Protein AF-A0A0B4RDZ7-F1 (afdb_monomer_lite)

Foldseek 3Di:
DDQDFADAAPDTADSVRLVVQCVVCCVPVVDDDSVVVNVQRVQKHKDKDADPQDPPPPPPDDPDDDDPDPSQDFIKMKIQGPVDRPDIDIDTGPDSD

Radius of gyration: 17.34 Å; chains: 1; bounding box: 40×27×50 Å

Structure (mmCIF, N/CA/C/O backbone):
data_AF-A0A0B4RDZ7-F1
#
_entry.id   AF-A0A0B4RDZ7-F1
#
loop_
_atom_site.group_PDB
_atom_site.id
_atom_site.type_symbol
_atom_site.label_atom_id
_atom_site.label_alt_id
_atom_site.label_comp_id
_atom_site.label_asym_id
_atom_site.label_entity_id
_atom_site.label_seq_id
_atom_site.pdbx_PDB_ins_code
_atom_site.Cartn_x
_atom_site.Cartn_y
_atom_site.Cartn_z
_atom_site.occupancy
_atom_site.B_iso_or_equiv
_atom_site.auth_seq_id
_atom_site.auth_comp_id
_atom_site.auth_asym_id
_atom_site.auth_atom_id
_atom_site.pdbx_PDB_model_num
ATOM 1 N N . MET A 1 1 ? 0.810 5.042 17.151 1.00 66.25 1 MET A N 1
ATOM 2 C CA . MET A 1 1 ? 0.163 4.135 16.185 1.00 66.25 1 MET A CA 1
ATOM 3 C C . MET A 1 1 ? 1.109 2.975 15.962 1.00 66.25 1 MET A C 1
ATOM 5 O O . MET A 1 1 ? 2.300 3.227 15.802 1.00 66.25 1 MET A O 1
ATOM 9 N N . GLU A 1 2 ? 0.620 1.742 16.025 1.00 84.06 2 GLU A N 1
ATOM 10 C CA . GLU A 1 2 ? 1.433 0.578 15.669 1.00 84.06 2 GLU A CA 1
ATOM 11 C C . GLU A 1 2 ? 1.606 0.549 14.152 1.00 84.06 2 GLU A C 1
ATOM 13 O O . GLU A 1 2 ? 0.627 0.602 13.406 1.00 84.06 2 GLU A O 1
ATOM 18 N N . LYS A 1 3 ? 2.864 0.545 13.710 1.00 89.94 3 LYS A N 1
ATOM 19 C CA . LYS A 1 3 ? 3.208 0.385 12.301 1.00 89.94 3 LYS A CA 1
ATOM 20 C C . LYS A 1 3 ? 2.998 -1.069 11.896 1.00 89.94 3 LYS A C 1
ATOM 22 O O . LYS A 1 3 ? 3.273 -1.973 12.685 1.00 89.94 3 LYS A O 1
ATOM 27 N N . LYS A 1 4 ? 2.524 -1.277 10.672 1.00 90.94 4 LYS A N 1
ATOM 28 C CA . LYS A 1 4 ? 2.278 -2.603 10.108 1.00 90.94 4 LYS A CA 1
ATOM 29 C C . LYS A 1 4 ? 2.651 -2.601 8.630 1.00 90.94 4 LYS A C 1
ATOM 31 O O . LYS A 1 4 ? 2.433 -1.600 7.948 1.00 90.94 4 LYS A O 1
ATOM 36 N N . GLN A 1 5 ? 3.186 -3.722 8.157 1.00 95.25 5 GLN A N 1
ATOM 37 C CA . GLN A 1 5 ? 3.348 -3.963 6.729 1.00 95.25 5 GLN A CA 1
ATOM 38 C C . GLN A 1 5 ? 1.987 -4.224 6.093 1.00 95.25 5 GLN A C 1
ATOM 40 O O . GLN A 1 5 ? 1.180 -4.996 6.618 1.00 95.25 5 GLN A O 1
ATOM 45 N N . ILE A 1 6 ? 1.739 -3.556 4.977 1.00 96.38 6 ILE A N 1
ATOM 46 C CA . ILE A 1 6 ? 0.480 -3.641 4.251 1.00 96.38 6 ILE A CA 1
ATOM 47 C C . ILE A 1 6 ? 0.650 -4.584 3.073 1.00 96.38 6 ILE A C 1
ATOM 49 O O . ILE A 1 6 ? 1.627 -4.503 2.332 1.00 96.38 6 ILE A O 1
ATOM 53 N N . THR A 1 7 ? -0.316 -5.475 2.894 1.00 96.38 7 THR A N 1
ATOM 54 C CA . THR A 1 7 ? -0.398 -6.327 1.707 1.00 96.38 7 THR A CA 1
ATOM 55 C C . THR A 1 7 ? -1.492 -5.801 0.795 1.00 96.38 7 THR A C 1
ATOM 57 O O . THR A 1 7 ? -2.607 -5.561 1.258 1.00 96.38 7 THR A O 1
ATOM 60 N N . VAL A 1 8 ? -1.172 -5.631 -0.488 1.00 94.94 8 VAL A N 1
ATOM 61 C CA . VAL A 1 8 ? -2.115 -5.193 -1.521 1.00 94.94 8 VAL A CA 1
ATOM 62 C C . VAL A 1 8 ? -2.040 -6.163 -2.693 1.00 94.94 8 VAL A C 1
ATOM 64 O O . VAL A 1 8 ? -1.016 -6.245 -3.376 1.00 94.94 8 VAL A O 1
ATOM 67 N N . GLY A 1 9 ? -3.112 -6.914 -2.936 1.00 91.69 9 GLY A N 1
ATOM 68 C CA . GLY A 1 9 ? -3.083 -7.983 -3.934 1.00 91.69 9 GLY A CA 1
ATOM 69 C C . GLY A 1 9 ? -2.010 -9.027 -3.608 1.00 91.69 9 GLY A C 1
ATOM 70 O O . GLY A 1 9 ? -2.037 -9.640 -2.543 1.00 91.69 9 GLY A O 1
ATOM 71 N N . TYR A 1 10 ? -1.059 -9.226 -4.524 1.00 90.69 10 TYR A N 1
ATOM 72 C CA . TYR A 1 10 ? 0.057 -10.168 -4.355 1.00 90.69 10 TYR A CA 1
ATOM 73 C C . TYR A 1 10 ? 1.353 -9.526 -3.832 1.00 90.69 10 TYR A C 1
ATOM 75 O O . TYR A 1 10 ? 2.359 -10.222 -3.684 1.00 90.69 10 TYR A O 1
ATOM 83 N N . VAL A 1 11 ? 1.356 -8.215 -3.575 1.00 92.44 11 VAL A N 1
ATOM 84 C CA . VAL A 1 11 ? 2.545 -7.483 -3.124 1.00 92.44 11 VAL A CA 1
ATOM 85 C C . VAL A 1 11 ? 2.437 -7.201 -1.629 1.00 92.44 11 VAL A C 1
ATOM 87 O O . VAL A 1 11 ? 1.537 -6.493 -1.176 1.00 92.44 11 VAL A O 1
ATOM 90 N N . GLU A 1 12 ? 3.389 -7.730 -0.863 1.00 95.19 12 GLU A N 1
ATOM 91 C CA . GLU A 1 12 ? 3.648 -7.290 0.508 1.00 95.19 12 GLU A CA 1
ATOM 92 C C . GLU A 1 12 ? 4.593 -6.085 0.464 1.00 95.19 12 GLU A C 1
ATOM 94 O O . GLU A 1 12 ? 5.713 -6.174 -0.045 1.00 95.19 12 GLU A O 1
ATOM 99 N N . LEU A 1 13 ? 4.131 -4.943 0.968 1.00 93.94 13 LEU A N 1
ATOM 100 C CA . LEU A 1 13 ? 4.909 -3.714 0.986 1.00 93.94 13 LEU A CA 1
ATOM 101 C C . LEU A 1 13 ? 5.961 -3.747 2.103 1.00 93.94 13 LEU A C 1
ATOM 103 O O . LEU A 1 13 ? 5.731 -4.223 3.222 1.00 93.94 13 LEU A O 1
ATOM 107 N N . THR A 1 14 ? 7.118 -3.146 1.833 1.00 94.62 14 THR A N 1
ATOM 108 C CA . THR A 1 14 ? 8.074 -2.780 2.886 1.00 94.62 14 THR A CA 1
ATOM 109 C C . THR A 1 14 ? 7.435 -1.791 3.863 1.00 94.62 14 THR A C 1
ATOM 111 O O . THR A 1 14 ? 6.418 -1.157 3.561 1.00 94.62 14 THR A O 1
ATOM 114 N N . GLN A 1 15 ? 8.027 -1.618 5.049 1.00 93.81 15 GLN A N 1
ATOM 115 C CA . GLN A 1 15 ? 7.491 -0.653 6.012 1.00 93.81 15 GLN A CA 1
ATOM 116 C C . GLN A 1 15 ? 7.479 0.774 5.440 1.00 93.81 15 GLN A C 1
ATOM 118 O O . GLN A 1 15 ? 6.496 1.483 5.612 1.00 93.81 15 GLN A O 1
ATOM 123 N N . ASP A 1 16 ? 8.515 1.173 4.699 1.00 93.44 16 ASP A N 1
ATOM 124 C CA . ASP A 1 16 ? 8.573 2.495 4.065 1.00 93.44 16 ASP A CA 1
ATOM 125 C C . ASP A 1 16 ? 7.508 2.680 2.972 1.00 93.44 16 ASP A C 1
ATOM 127 O O . ASP A 1 16 ? 6.918 3.751 2.847 1.00 93.44 16 ASP A O 1
ATOM 131 N N . GLU A 1 17 ? 7.239 1.646 2.173 1.00 94.62 17 GLU A N 1
ATOM 132 C CA . GLU A 1 17 ? 6.167 1.667 1.167 1.00 94.62 17 GLU A CA 1
ATOM 133 C C . GLU A 1 17 ? 4.782 1.706 1.821 1.00 94.62 17 GLU A C 1
ATOM 135 O O . GLU A 1 17 ? 3.909 2.444 1.368 1.00 94.62 17 GLU A O 1
ATOM 140 N N . SER A 1 18 ? 4.605 0.967 2.917 1.00 95.56 18 SER A N 1
ATOM 141 C CA . SER A 1 18 ? 3.379 0.970 3.719 1.00 95.56 18 SER A CA 1
ATOM 142 C C . SER A 1 18 ? 3.111 2.353 4.312 1.00 95.56 18 SER A C 1
ATOM 144 O O . SER A 1 18 ? 1.988 2.845 4.236 1.00 95.56 18 SER A O 1
ATOM 146 N N . ASP A 1 19 ? 4.144 3.008 4.849 1.00 95.00 19 ASP A N 1
ATOM 147 C CA . ASP A 1 19 ? 4.055 4.366 5.390 1.00 95.00 19 ASP A CA 1
ATOM 148 C C . ASP A 1 19 ? 3.684 5.378 4.286 1.00 95.00 19 ASP A C 1
ATOM 150 O O . ASP A 1 19 ? 2.837 6.247 4.495 1.00 95.00 19 ASP A O 1
ATOM 154 N N . ARG A 1 20 ? 4.270 5.253 3.084 1.00 94.25 20 ARG A N 1
ATOM 155 C CA . ARG A 1 20 ? 3.929 6.112 1.932 1.00 94.25 20 ARG A CA 1
ATOM 156 C C . ARG A 1 20 ? 2.481 5.9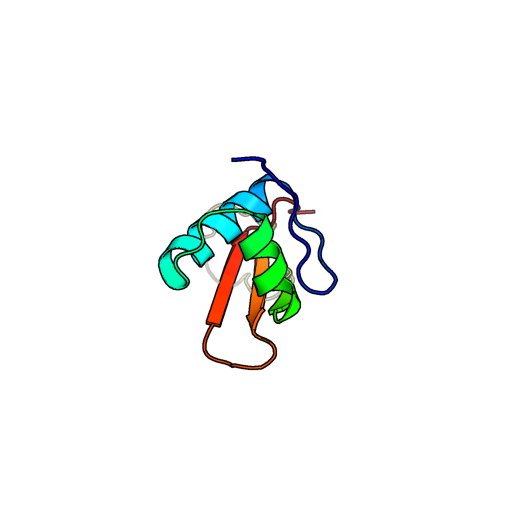36 1.499 1.00 94.25 20 ARG A C 1
ATOM 158 O O . ARG A 1 20 ? 1.790 6.928 1.287 1.00 94.25 20 ARG A O 1
ATOM 165 N N . LEU A 1 21 ? 2.030 4.690 1.369 1.00 94.81 21 LEU A N 1
ATOM 166 C CA . LEU A 1 21 ? 0.651 4.391 1.004 1.00 94.81 21 LEU A CA 1
ATOM 167 C C . LEU A 1 21 ? -0.322 4.915 2.066 1.00 94.81 21 LEU A C 1
ATOM 169 O O . LEU A 1 21 ? -1.332 5.517 1.716 1.00 94.81 21 LEU A O 1
ATOM 173 N N . PHE A 1 22 ? 0.003 4.751 3.351 1.00 95.19 22 PHE A N 1
ATOM 174 C CA . PHE A 1 22 ? -0.805 5.270 4.450 1.00 95.19 22 PHE A CA 1
ATOM 175 C C . PHE A 1 22 ? -0.989 6.782 4.375 1.00 95.19 22 PHE A C 1
ATOM 177 O O . PHE A 1 22 ? -2.118 7.252 4.468 1.00 95.19 22 PHE A O 1
ATOM 184 N N . GLU A 1 23 ? 0.080 7.546 4.156 1.00 93.75 23 GLU A N 1
ATOM 185 C CA . GLU A 1 23 ? -0.014 9.006 4.048 1.00 93.75 23 GLU A CA 1
ATOM 186 C C . GLU A 1 23 ? -0.852 9.465 2.845 1.00 93.75 23 GLU A C 1
ATOM 188 O O . GLU A 1 23 ? -1.568 10.460 2.947 1.00 93.75 23 GLU A O 1
ATOM 193 N N . GLU A 1 24 ? -0.797 8.753 1.718 1.00 93.00 24 GLU A N 1
ATOM 194 C CA . GLU A 1 24 ? -1.604 9.087 0.539 1.00 93.00 24 GLU A CA 1
ATOM 195 C C . GLU A 1 24 ? -3.081 8.726 0.737 1.00 93.00 24 GLU A C 1
ATOM 197 O O . GLU A 1 24 ? -3.954 9.562 0.509 1.00 93.00 24 GLU A O 1
ATOM 202 N N . VAL A 1 25 ? -3.370 7.523 1.242 1.00 92.75 25 VAL A N 1
ATOM 203 C CA . VAL A 1 25 ? -4.746 7.069 1.502 1.00 92.75 25 VAL 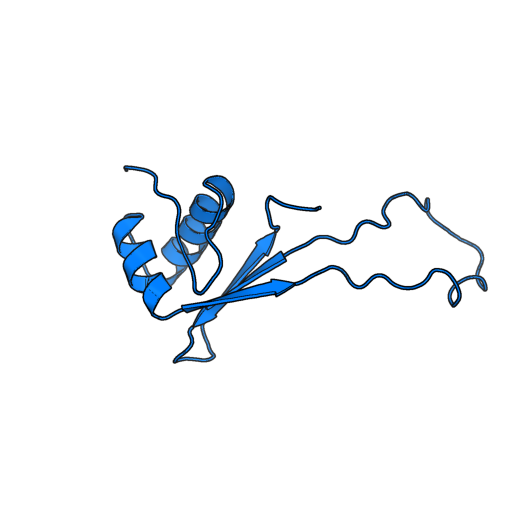A CA 1
ATOM 204 C C . VAL A 1 25 ? -5.389 7.890 2.616 1.00 92.75 25 VAL A C 1
ATOM 206 O O . VAL A 1 25 ? -6.561 8.239 2.524 1.00 92.75 25 VAL A O 1
ATOM 209 N N . ARG A 1 26 ? -4.634 8.267 3.652 1.00 93.75 26 ARG A N 1
ATOM 210 C CA . ARG A 1 26 ? -5.127 9.096 4.759 1.00 93.75 26 ARG A CA 1
ATOM 211 C C . ARG A 1 26 ? -5.639 10.457 4.303 1.00 93.75 26 ARG A C 1
ATOM 213 O O . ARG A 1 26 ? -6.634 10.931 4.840 1.00 93.75 26 ARG A O 1
ATOM 220 N N . LYS A 1 27 ? -4.989 11.079 3.317 1.00 91.19 27 LYS A N 1
ATOM 221 C CA . LYS A 1 27 ? -5.428 12.372 2.761 1.00 91.19 27 LYS A CA 1
ATOM 222 C C . LYS A 1 27 ? -6.742 12.268 1.982 1.00 91.19 27 LYS A C 1
ATOM 224 O O . LYS A 1 27 ? -7.425 13.276 1.846 1.00 91.19 27 LYS A O 1
ATOM 229 N N . ASP A 1 28 ? -7.057 11.084 1.463 1.00 89.12 28 ASP A N 1
ATOM 230 C CA . ASP A 1 28 ? -8.175 10.847 0.545 1.00 89.12 28 ASP A CA 1
ATOM 231 C C . ASP A 1 28 ? -9.390 10.193 1.229 1.00 89.12 28 ASP A C 1
ATOM 233 O O . ASP A 1 28 ? -10.531 10.590 1.009 1.00 89.12 28 ASP A O 1
ATOM 237 N N . LYS A 1 29 ? -9.149 9.205 2.097 1.00 87.25 29 LYS A N 1
ATOM 238 C CA . LYS A 1 29 ? -10.171 8.336 2.709 1.00 87.25 29 LYS A CA 1
ATOM 239 C C . LYS A 1 29 ? -10.344 8.550 4.224 1.00 87.25 29 LYS A C 1
ATOM 241 O O . LYS A 1 29 ? -11.116 7.819 4.832 1.00 87.25 29 LYS A O 1
ATOM 246 N N . ASP A 1 30 ? -9.631 9.514 4.819 1.00 90.19 30 ASP A N 1
ATOM 247 C CA . ASP A 1 30 ? -9.684 9.876 6.254 1.00 90.19 30 ASP A CA 1
ATOM 248 C C . ASP A 1 30 ? -9.452 8.697 7.223 1.00 90.19 30 ASP A C 1
ATOM 250 O O . ASP A 1 30 ? -10.124 8.547 8.239 1.00 90.19 30 ASP A O 1
ATOM 254 N N . ILE A 1 31 ? -8.491 7.826 6.901 1.00 93.44 31 ILE A N 1
ATOM 255 C CA . ILE A 1 31 ? -8.102 6.715 7.782 1.00 93.44 31 ILE A CA 1
ATOM 256 C C . ILE A 1 31 ? -7.176 7.167 8.918 1.00 93.44 31 ILE A C 1
ATOM 258 O O . ILE A 1 31 ? -6.300 8.019 8.739 1.00 93.44 31 ILE A O 1
ATOM 262 N N . GLU A 1 32 ? -7.296 6.539 10.086 1.00 92.31 32 GLU A N 1
ATOM 263 C CA . GLU A 1 32 ? -6.528 6.913 11.277 1.00 92.31 32 GLU A CA 1
ATOM 264 C C . GLU A 1 32 ? -5.384 5.940 11.584 1.00 92.31 32 GLU A C 1
ATOM 266 O O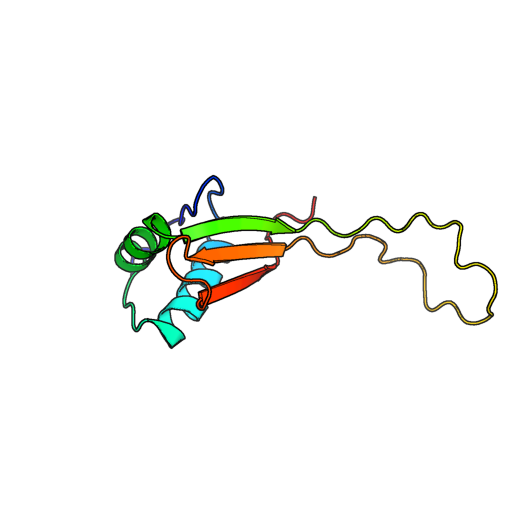 . GLU A 1 32 ? -4.436 6.301 12.290 1.00 92.31 32 GLU A O 1
ATOM 271 N N . ASN A 1 33 ? -5.447 4.700 11.084 1.00 94.81 33 ASN A N 1
ATOM 272 C CA . ASN A 1 33 ? -4.464 3.667 11.417 1.00 94.81 33 ASN A CA 1
ATOM 273 C C . ASN A 1 33 ? -4.220 2.610 10.316 1.00 94.81 33 ASN A C 1
ATOM 275 O O . ASN A 1 33 ? -4.966 2.476 9.349 1.00 94.81 33 ASN A O 1
ATOM 279 N N . TYR A 1 34 ? -3.155 1.817 10.489 1.00 95.25 34 TYR A N 1
ATOM 280 C CA . TYR A 1 34 ? -2.733 0.788 9.527 1.00 95.25 34 TYR A CA 1
ATOM 281 C C . TYR A 1 34 ? -3.697 -0.404 9.419 1.00 95.25 34 TYR A C 1
ATOM 283 O O . TYR A 1 34 ? -3.661 -1.120 8.422 1.00 95.25 34 TYR A O 1
ATOM 291 N N . ASN A 1 35 ? -4.551 -0.652 10.420 1.00 95.06 35 ASN A N 1
ATOM 292 C CA . ASN A 1 35 ? -5.543 -1.725 10.320 1.00 95.06 35 ASN A CA 1
ATOM 293 C C . ASN A 1 35 ? -6.685 -1.323 9.386 1.00 95.06 35 ASN A C 1
ATOM 295 O O . ASN A 1 35 ? -7.113 -2.143 8.579 1.00 95.06 35 ASN A O 1
ATOM 299 N N . GLU A 1 36 ? -7.123 -0.065 9.452 1.00 95.25 36 GLU A N 1
ATOM 300 C CA . GLU A 1 36 ? -8.074 0.499 8.488 1.00 95.25 36 GLU A CA 1
ATOM 301 C C . GLU A 1 36 ? -7.485 0.513 7.081 1.00 95.25 36 GLU A C 1
ATOM 303 O O . GLU A 1 36 ? -8.155 0.096 6.141 1.00 95.25 36 GLU A O 1
ATOM 308 N N . LEU A 1 37 ? -6.208 0.894 6.944 1.00 95.75 37 LEU A N 1
ATOM 309 C CA . LEU A 1 37 ? -5.517 0.795 5.661 1.00 95.75 37 LEU A CA 1
ATOM 310 C C . LEU A 1 37 ? -5.523 -0.637 5.122 1.00 95.75 37 LEU A C 1
ATO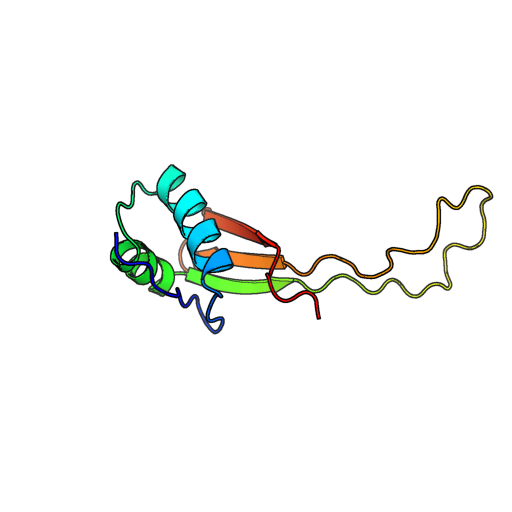M 312 O O . LEU A 1 37 ? -5.866 -0.835 3.964 1.00 95.75 37 LEU A O 1
ATOM 316 N N . GLN A 1 38 ? -5.164 -1.630 5.942 1.00 96.12 38 GLN A N 1
ATOM 317 C CA . GLN A 1 38 ? -5.172 -3.024 5.494 1.00 96.12 38 GLN A CA 1
ATOM 318 C C . GLN A 1 38 ? -6.573 -3.458 5.055 1.00 96.12 38 GLN A C 1
ATOM 320 O O . GLN A 1 38 ? -6.694 -4.074 4.005 1.00 96.12 38 GLN A O 1
ATOM 325 N N . GLY A 1 39 ? -7.612 -3.102 5.815 1.00 94.62 39 GLY A N 1
ATOM 326 C CA . GLY A 1 39 ? -8.993 -3.419 5.449 1.00 94.62 39 GLY A CA 1
ATOM 327 C C . GLY A 1 39 ? -9.416 -2.788 4.122 1.00 94.62 39 GLY A C 1
ATOM 328 O O . GLY A 1 39 ? -10.068 -3.448 3.325 1.00 94.62 39 GLY A O 1
ATOM 329 N N . LEU A 1 40 ? -8.999 -1.547 3.843 1.00 93.38 40 LEU A N 1
ATOM 330 C CA . LEU A 1 40 ? -9.225 -0.926 2.534 1.00 93.38 40 LEU A CA 1
ATOM 331 C C . LEU A 1 40 ? -8.466 -1.651 1.422 1.00 93.38 40 LEU A C 1
ATOM 333 O O . LEU A 1 40 ? -9.005 -1.847 0.340 1.00 93.38 40 LEU A O 1
ATOM 337 N N . MET A 1 41 ? -7.217 -2.043 1.672 1.00 94.25 41 MET A N 1
ATOM 338 C CA . MET A 1 41 ? -6.365 -2.658 0.654 1.00 94.25 41 MET A CA 1
ATOM 339 C C . MET A 1 41 ? -6.806 -4.064 0.232 1.00 94.25 41 MET A C 1
ATOM 341 O O . MET A 1 41 ? -6.362 -4.537 -0.815 1.00 94.25 41 MET A O 1
ATOM 345 N N . ASP A 1 42 ? -7.711 -4.701 0.975 1.00 93.12 42 ASP A N 1
ATOM 346 C CA . ASP A 1 42 ? -8.318 -5.975 0.583 1.00 93.12 42 ASP A CA 1
ATOM 347 C C . ASP A 1 42 ? -9.150 -5.833 -0.717 1.00 93.12 42 ASP A C 1
ATOM 349 O O . ASP A 1 42 ? -9.162 -6.743 -1.557 1.00 93.12 42 ASP A O 1
ATOM 35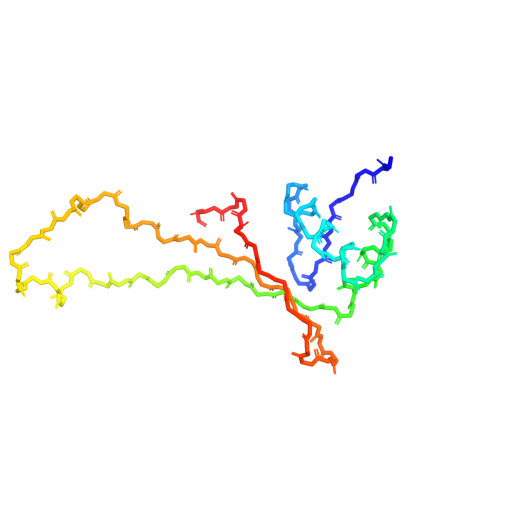3 N N . ASP A 1 43 ? -9.756 -4.659 -0.945 1.00 92.50 43 ASP A N 1
ATOM 354 C CA . ASP A 1 43 ? -10.516 -4.318 -2.161 1.00 92.50 43 ASP A CA 1
ATOM 355 C C . ASP A 1 43 ? -9.636 -3.770 -3.304 1.00 92.50 43 ASP A C 1
ATOM 357 O O . ASP A 1 43 ? -10.100 -3.557 -4.430 1.00 92.50 43 ASP A O 1
ATOM 361 N N . TYR A 1 44 ? -8.347 -3.554 -3.044 1.00 93.75 44 TYR A N 1
ATOM 362 C CA . TYR A 1 44 ? -7.391 -3.027 -4.014 1.00 93.75 44 TYR A CA 1
ATOM 363 C C . TYR A 1 44 ? -6.519 -4.150 -4.582 1.00 93.75 44 TYR A C 1
ATOM 365 O O . TYR A 1 44 ? -6.380 -5.235 -4.008 1.00 93.75 44 TYR A O 1
ATOM 373 N N . ASP A 1 45 ? -5.937 -3.903 -5.750 1.00 94.12 45 ASP A N 1
ATOM 374 C CA . ASP A 1 45 ? -4.842 -4.695 -6.301 1.00 94.12 45 ASP A CA 1
ATOM 375 C C . ASP A 1 45 ? -3.595 -3.838 -6.469 1.00 94.12 45 ASP A C 1
ATOM 377 O O . ASP A 1 45 ? -3.636 -2.608 -6.350 1.00 94.12 45 ASP A O 1
ATOM 381 N N . SER A 1 46 ? -2.480 -4.500 -6.753 1.00 92.50 46 SER A N 1
ATOM 382 C CA . SER A 1 46 ? -1.240 -3.821 -7.075 1.00 92.50 46 SER A CA 1
ATOM 383 C C . SER A 1 46 ? -0.563 -4.405 -8.305 1.00 92.50 46 SER A C 1
ATOM 385 O O . SER A 1 46 ? -0.682 -5.587 -8.619 1.00 92.50 46 SER A O 1
ATOM 387 N N . VAL A 1 47 ? 0.164 -3.548 -9.017 1.00 90.69 47 VAL A N 1
ATOM 388 C CA . VAL A 1 47 ? 1.059 -3.939 -10.104 1.00 90.69 47 VAL A CA 1
ATOM 389 C C . VAL A 1 47 ? 2.407 -3.268 -9.932 1.00 90.69 47 VAL A C 1
ATOM 391 O O . VAL A 1 47 ? 2.529 -2.136 -9.457 1.00 90.69 47 VAL A O 1
ATOM 394 N N . ILE A 1 48 ? 3.436 -3.989 -10.350 1.00 88.50 48 ILE A N 1
ATOM 395 C CA . ILE A 1 48 ? 4.797 -3.482 -10.393 1.00 88.50 48 ILE A CA 1
ATOM 396 C C . ILE A 1 48 ? 5.045 -2.955 -11.800 1.00 88.50 48 ILE A C 1
ATOM 398 O O . ILE A 1 48 ? 4.935 -3.696 -12.774 1.00 88.50 48 ILE A O 1
ATOM 402 N N . ILE A 1 49 ? 5.387 -1.675 -11.893 1.00 85.94 49 ILE A N 1
ATOM 403 C CA . ILE A 1 49 ? 5.783 -1.040 -13.144 1.00 85.94 49 ILE A CA 1
ATOM 404 C C . ILE A 1 49 ? 7.304 -1.059 -13.205 1.00 85.94 49 ILE A C 1
ATOM 406 O O . ILE A 1 49 ? 7.981 -0.319 -12.482 1.00 85.94 49 ILE A O 1
ATOM 410 N N . GLU A 1 50 ? 7.827 -1.937 -14.051 1.00 82.94 50 GLU A N 1
ATOM 411 C CA . GLU A 1 50 ? 9.249 -1.996 -14.352 1.00 82.94 50 GLU A CA 1
ATOM 412 C C . GLU A 1 50 ? 9.643 -0.866 -15.310 1.00 82.94 50 GLU A C 1
ATOM 414 O O . GLU A 1 50 ? 8.852 -0.460 -16.168 1.00 82.94 50 GLU A O 1
ATOM 419 N N . PRO A 1 51 ? 10.859 -0.325 -15.169 1.00 72.88 51 PRO A N 1
ATOM 420 C CA . PRO A 1 51 ? 11.370 0.633 -16.128 1.00 72.88 51 PRO A CA 1
ATOM 421 C C . PRO A 1 51 ? 11.554 -0.006 -17.504 1.00 72.88 51 PRO A C 1
ATOM 423 O O . PRO A 1 51 ? 12.184 -1.054 -17.632 1.00 72.88 51 PRO A O 1
ATOM 426 N N . GLU A 1 52 ? 11.068 0.656 -18.553 1.00 64.69 52 GLU A N 1
ATOM 427 C CA . GLU A 1 52 ? 11.340 0.222 -19.922 1.00 64.69 52 GLU A CA 1
ATOM 428 C C . GLU A 1 52 ? 12.850 0.282 -20.190 1.00 64.69 52 GLU A C 1
ATOM 430 O O . GLU A 1 52 ? 13.451 1.360 -20.275 1.00 64.69 52 GLU A O 1
ATOM 435 N N . ALA A 1 53 ? 13.473 -0.887 -20.340 1.00 58.38 53 ALA A N 1
ATOM 436 C CA . ALA A 1 53 ? 14.819 -0.998 -20.869 1.00 58.38 53 ALA A CA 1
ATOM 437 C C . ALA A 1 53 ? 14.774 -0.592 -22.345 1.00 58.38 53 ALA A C 1
ATOM 439 O O . ALA A 1 53 ? 14.506 -1.413 -23.219 1.00 58.38 53 ALA A O 1
ATOM 440 N N . ARG A 1 54 ? 14.997 0.692 -22.642 1.00 55.78 54 ARG A N 1
ATOM 441 C CA . ARG A 1 54 ? 15.224 1.114 -24.025 1.00 55.78 54 ARG A CA 1
ATOM 442 C C . ARG A 1 54 ? 16.562 0.526 -24.483 1.00 55.78 54 ARG A C 1
ATOM 444 O O . ARG A 1 54 ? 17.585 0.889 -23.896 1.00 55.78 54 ARG A O 1
ATOM 451 N N . PRO A 1 55 ? 16.593 -0.369 -25.490 1.00 51.91 55 PRO A N 1
ATOM 452 C CA . PRO A 1 55 ? 17.854 -0.809 -26.061 1.00 51.91 55 PRO A CA 1
ATOM 453 C C . PRO A 1 55 ? 18.578 0.411 -26.638 1.00 51.91 55 PRO A C 1
ATOM 455 O O . PRO A 1 55 ? 17.991 1.246 -27.323 1.00 51.91 55 PRO A O 1
ATOM 458 N N . LEU A 1 56 ? 19.863 0.521 -26.316 1.00 53.34 56 LEU A N 1
ATOM 459 C CA . LEU A 1 56 ? 20.761 1.637 -26.633 1.00 53.34 56 LEU A CA 1
ATOM 460 C C . LEU A 1 56 ? 20.976 1.914 -28.140 1.00 53.34 56 LEU A C 1
ATOM 462 O O . LEU A 1 56 ? 21.785 2.774 -28.473 1.00 53.34 56 LEU A O 1
ATOM 466 N N . GLU A 1 57 ? 20.313 1.209 -29.058 1.00 50.16 57 GLU A N 1
ATOM 467 C CA . GLU A 1 57 ? 20.711 1.177 -30.475 1.00 50.16 57 GLU A CA 1
ATOM 468 C C . GLU A 1 57 ? 20.001 2.186 -31.397 1.00 50.16 57 GLU A C 1
ATOM 470 O O . GLU A 1 57 ? 20.486 2.401 -32.502 1.00 50.16 57 GLU A O 1
ATOM 475 N N . GLU A 1 58 ? 18.931 2.872 -30.974 1.00 45.81 58 GLU A N 1
ATOM 476 C CA . GLU A 1 58 ? 18.192 3.798 -31.868 1.00 45.81 58 GLU A CA 1
ATOM 477 C C . GLU A 1 58 ? 18.438 5.304 -31.636 1.00 45.81 58 GLU A C 1
ATOM 479 O O . GLU A 1 58 ? 17.861 6.127 -32.341 1.00 45.81 58 GLU A O 1
ATOM 484 N N . ILE A 1 59 ? 19.299 5.711 -30.691 1.00 49.66 59 ILE A N 1
ATOM 485 C CA . ILE A 1 59 ? 19.542 7.143 -30.389 1.00 49.66 59 ILE A CA 1
ATOM 486 C C . ILE A 1 59 ? 21.042 7.472 -30.399 1.00 49.66 59 ILE A C 1
ATOM 488 O O . ILE A 1 59 ? 21.596 8.000 -29.437 1.00 49.66 59 ILE A O 1
ATOM 492 N N . LEU A 1 60 ? 21.720 7.154 -31.501 1.00 46.78 60 LEU A N 1
ATOM 493 C CA . LEU A 1 60 ? 23.033 7.721 -31.824 1.00 46.78 60 LEU A CA 1
ATOM 494 C C . LEU A 1 60 ? 22.995 8.419 -33.189 1.00 46.78 60 LEU A C 1
ATOM 496 O O . LEU A 1 60 ? 23.797 8.128 -34.066 1.00 46.78 60 LEU A O 1
ATOM 500 N N . GLU A 1 61 ? 22.088 9.381 -33.348 1.00 47.69 61 GLU A N 1
ATOM 501 C CA . GLU A 1 61 ? 22.244 10.477 -34.312 1.00 47.69 61 GLU A CA 1
ATOM 502 C C . GLU A 1 61 ? 21.780 11.784 -33.655 1.00 47.69 61 GLU A C 1
ATOM 504 O O . GLU A 1 61 ? 20.606 12.142 -33.697 1.00 47.69 61 GLU A O 1
ATOM 509 N N . GLY A 1 62 ? 22.700 12.491 -32.997 1.00 40.53 62 GLY A N 1
ATOM 510 C CA . GLY A 1 62 ? 22.434 13.835 -32.480 1.00 40.53 62 GLY A CA 1
ATOM 511 C C . GLY A 1 62 ? 23.341 14.219 -31.321 1.00 40.53 62 GLY A C 1
ATOM 512 O O . GLY A 1 62 ? 23.136 13.785 -30.193 1.00 40.53 62 GLY A O 1
ATOM 513 N N . GLU A 1 63 ? 24.352 15.029 -31.622 1.00 47.84 63 GLU A N 1
ATOM 514 C CA . GLU A 1 63 ? 25.254 15.694 -30.679 1.00 47.84 63 GLU A CA 1
ATOM 515 C C . GLU A 1 63 ? 24.490 16.417 -29.553 1.00 47.84 63 GLU A C 1
ATOM 517 O O . GLU A 1 63 ? 23.846 17.422 -29.822 1.00 47.84 63 GLU A O 1
ATOM 522 N N . ASP A 1 64 ? 24.538 15.868 -28.331 1.00 43.38 64 ASP A N 1
ATOM 523 C CA . ASP A 1 64 ? 24.579 16.516 -26.996 1.00 43.38 64 ASP A CA 1
ATOM 524 C C . ASP A 1 64 ? 24.107 15.491 -25.943 1.00 43.38 64 ASP A C 1
ATOM 526 O O . ASP A 1 64 ? 22.971 15.509 -25.473 1.00 43.38 64 ASP A O 1
ATOM 530 N N . THR A 1 65 ? 24.951 14.515 -25.593 1.00 42.56 65 THR A N 1
ATOM 531 C CA . THR A 1 65 ? 24.629 13.537 -24.538 1.00 42.56 65 THR A CA 1
ATOM 532 C C . THR A 1 65 ? 25.014 14.078 -23.157 1.00 42.56 65 THR A C 1
ATOM 534 O O . THR A 1 65 ? 26.198 14.018 -22.805 1.00 42.56 65 THR A O 1
ATOM 537 N N . PRO A 1 66 ? 24.068 14.530 -22.308 1.00 38.28 66 PRO A N 1
ATOM 538 C CA . PRO A 1 66 ? 24.326 14.617 -20.881 1.00 38.28 66 PRO A CA 1
ATOM 539 C C . PRO A 1 66 ? 24.480 13.191 -20.332 1.00 38.28 66 PRO A C 1
ATOM 541 O O . PRO A 1 66 ? 23.532 12.417 -20.301 1.00 38.28 66 PRO A O 1
ATOM 544 N N . ASN A 1 67 ? 25.713 12.850 -19.950 1.00 38.28 67 ASN A N 1
ATOM 545 C CA . ASN A 1 67 ? 26.119 11.738 -19.083 1.00 38.28 67 ASN A CA 1
ATOM 546 C C . ASN A 1 67 ? 25.202 10.498 -19.061 1.00 38.28 67 ASN A C 1
ATOM 548 O O . ASN A 1 67 ? 24.326 10.353 -18.211 1.00 38.28 67 ASN A O 1
ATOM 552 N N . ALA A 1 68 ? 25.529 9.533 -19.918 1.00 38.69 68 ALA A N 1
ATOM 553 C CA . ALA A 1 68 ? 25.067 8.149 -19.863 1.00 38.69 68 ALA A CA 1
ATOM 554 C C . ALA A 1 68 ? 25.533 7.423 -18.576 1.00 38.69 68 ALA A C 1
ATOM 556 O O . ALA A 1 68 ? 26.443 6.593 -18.612 1.00 38.69 68 ALA A O 1
ATOM 557 N N . ARG A 1 69 ? 24.941 7.748 -17.417 1.00 38.75 69 ARG A N 1
ATOM 558 C CA . ARG A 1 69 ? 25.161 7.025 -16.146 1.00 38.75 69 ARG A CA 1
ATOM 559 C C . ARG A 1 69 ? 23.906 6.672 -15.344 1.00 38.75 69 ARG A C 1
ATOM 561 O O . ARG A 1 69 ? 24.042 6.029 -14.313 1.00 38.75 69 ARG A O 1
ATOM 568 N N . GLU A 1 70 ? 22.707 6.975 -15.829 1.00 43.81 70 GLU A N 1
ATOM 569 C CA . GLU A 1 70 ? 21.457 6.585 -15.159 1.00 43.81 70 GLU A CA 1
ATOM 570 C C . GLU A 1 70 ? 20.556 5.787 -16.111 1.00 43.81 70 GLU A C 1
ATOM 572 O O . GLU A 1 70 ? 19.465 6.207 -16.475 1.00 43.81 70 GLU A O 1
ATOM 577 N N . GLN A 1 71 ? 21.031 4.622 -16.559 1.00 46.97 71 GLN A N 1
ATOM 578 C CA . GLN A 1 71 ? 20.198 3.636 -17.267 1.00 46.97 71 GLN A CA 1
ATOM 579 C C . GLN A 1 71 ? 19.626 2.570 -16.320 1.00 46.97 71 GLN A C 1
ATOM 581 O O . GLN A 1 71 ? 19.523 1.401 -16.671 1.00 46.97 71 GLN A O 1
ATOM 586 N N . GLY A 1 72 ? 19.257 2.970 -15.104 1.00 52.53 72 GLY A N 1
ATOM 587 C CA . GLY A 1 72 ? 18.358 2.204 -14.247 1.00 52.53 72 GLY A CA 1
ATOM 588 C C . GLY A 1 72 ? 17.079 3.011 -14.138 1.00 52.53 72 GLY A C 1
ATOM 589 O O . GLY A 1 72 ? 17.054 4.013 -13.425 1.00 52.53 72 GLY A O 1
ATOM 590 N N . GLY A 1 73 ? 16.046 2.679 -14.911 1.00 65.50 73 GLY A N 1
ATOM 591 C CA . GLY A 1 73 ? 14.786 3.394 -14.737 1.00 65.50 73 GLY A CA 1
ATOM 592 C C . GLY A 1 73 ? 14.186 3.082 -13.359 1.00 65.50 73 GLY A C 1
ATOM 593 O O . GLY A 1 73 ? 14.538 2.101 -12.711 1.00 65.50 73 GLY A O 1
ATOM 594 N N . THR A 1 74 ? 13.300 3.945 -12.872 1.00 79.19 74 THR A N 1
ATOM 595 C CA . THR A 1 74 ? 12.715 3.770 -11.538 1.00 79.19 74 THR A CA 1
ATOM 596 C C . THR A 1 74 ? 11.594 2.732 -11.566 1.00 79.19 74 THR A C 1
ATOM 598 O O . THR A 1 74 ? 10.653 2.872 -12.346 1.00 79.19 74 THR A O 1
ATOM 601 N N . ARG A 1 75 ? 11.662 1.733 -10.680 1.00 85.75 75 ARG A N 1
ATOM 602 C CA . ARG A 1 75 ? 10.581 0.766 -10.439 1.00 85.75 75 ARG A CA 1
ATOM 603 C C . ARG A 1 75 ? 9.498 1.401 -9.568 1.00 85.75 75 ARG A C 1
ATOM 605 O O . ARG A 1 75 ? 9.800 1.970 -8.511 1.00 85.75 75 ARG A O 1
ATOM 612 N N . TYR A 1 76 ? 8.242 1.303 -9.991 1.00 89.81 76 TYR A N 1
ATOM 613 C CA . TYR A 1 76 ? 7.091 1.828 -9.251 1.00 89.81 76 TYR A CA 1
ATOM 614 C C . TYR A 1 76 ? 6.156 0.704 -8.818 1.00 89.81 76 TYR A C 1
ATOM 616 O O . TYR A 1 76 ? 6.039 -0.315 -9.495 1.00 89.81 76 TYR A O 1
ATOM 624 N N . ILE A 1 77 ? 5.462 0.926 -7.707 1.00 90.62 77 ILE A N 1
ATOM 625 C CA . ILE A 1 77 ? 4.293 0.146 -7.313 1.00 90.62 77 ILE A CA 1
ATOM 626 C C . ILE A 1 77 ? 3.077 1.026 -7.565 1.00 90.62 77 ILE A C 1
ATOM 628 O O . ILE A 1 77 ? 3.036 2.193 -7.161 1.00 90.62 77 ILE A O 1
ATOM 632 N N . GLU A 1 78 ? 2.107 0.469 -8.272 1.00 93.25 78 GLU A N 1
ATOM 633 C CA . GLU A 1 78 ? 0.816 1.086 -8.513 1.00 93.25 78 GLU A CA 1
ATOM 634 C C . GLU A 1 78 ? -0.266 0.265 -7.822 1.00 93.25 78 GLU A C 1
ATOM 636 O O . GLU A 1 78 ? -0.367 -0.936 -8.043 1.00 93.25 78 GLU A O 1
ATOM 641 N N . VAL A 1 79 ? -1.052 0.927 -6.982 1.00 93.44 79 VAL A N 1
ATOM 642 C CA . VAL A 1 79 ? -2.164 0.378 -6.210 1.00 93.44 79 VAL A CA 1
ATOM 643 C C . VAL A 1 79 ? -3.457 0.962 -6.764 1.00 93.44 79 VAL A C 1
ATOM 645 O O . VAL A 1 79 ? -3.567 2.180 -6.900 1.00 93.44 79 VAL A O 1
ATOM 648 N N . PHE A 1 80 ? -4.433 0.124 -7.092 1.00 93.38 80 PHE A N 1
ATOM 649 C CA . PHE A 1 80 ? -5.694 0.557 -7.696 1.00 93.38 80 PHE A CA 1
ATOM 650 C C . PHE A 1 80 ? -6.876 -0.224 -7.132 1.00 93.38 80 PHE A C 1
ATOM 652 O O . PHE A 1 80 ? -6.751 -1.396 -6.782 1.00 93.38 80 PHE A O 1
ATOM 659 N N . ASN A 1 81 ? -8.024 0.438 -7.026 1.00 91.00 81 ASN A N 1
ATOM 660 C CA . ASN A 1 81 ? -9.250 -0.203 -6.569 1.00 91.00 81 ASN A CA 1
ATOM 661 C C . ASN A 1 81 ? -9.759 -1.166 -7.661 1.00 91.00 81 ASN A C 1
ATOM 663 O O . ASN A 1 81 ? -9.813 -0.812 -8.839 1.00 91.00 81 ASN A O 1
ATOM 667 N N . LYS A 1 82 ? -10.090 -2.409 -7.285 1.00 86.81 82 LYS A N 1
ATOM 668 C CA . LYS A 1 82 ? -10.558 -3.444 -8.227 1.00 86.81 82 LYS A CA 1
ATOM 669 C C . LYS A 1 82 ? -11.988 -3.206 -8.711 1.00 86.81 82 LYS A C 1
ATOM 671 O O . LYS A 1 82 ? -12.373 -3.710 -9.764 1.00 86.81 82 LYS A O 1
ATOM 676 N N . LEU A 1 83 ? -12.785 -2.521 -7.898 1.00 82.00 83 LEU A N 1
ATOM 677 C CA . LEU A 1 83 ? -14.222 -2.334 -8.076 1.00 82.00 83 LEU A CA 1
ATOM 678 C C . LEU A 1 83 ? -14.548 -0.977 -8.708 1.00 82.00 83 LEU A C 1
ATOM 680 O O . LEU A 1 83 ? -15.548 -0.859 -9.414 1.00 82.00 83 LEU A O 1
ATOM 684 N N . GLU A 1 84 ? -13.707 0.031 -8.472 1.00 74.56 84 GLU A N 1
ATOM 685 C CA . GLU A 1 84 ? -13.906 1.409 -8.928 1.00 74.56 84 GLU A CA 1
ATOM 686 C C . GLU A 1 84 ? -12.650 1.933 -9.638 1.00 74.56 84 GLU A C 1
ATOM 688 O O . GLU A 1 84 ? -11.559 1.923 -9.076 1.00 74.56 84 GLU A O 1
ATOM 693 N N . GLU A 1 85 ? -12.785 2.446 -10.863 1.00 68.44 85 GLU A N 1
ATOM 694 C CA . GLU A 1 85 ? -11.635 2.913 -11.662 1.00 68.44 85 GLU A CA 1
ATOM 695 C C . GLU A 1 85 ? -11.041 4.259 -11.195 1.00 68.44 85 GLU A C 1
ATOM 697 O O . GLU A 1 85 ? -10.031 4.707 -11.736 1.00 68.44 85 GLU A O 1
ATOM 702 N N . ASP A 1 86 ? -11.648 4.919 -10.205 1.00 78.00 86 ASP A N 1
ATOM 703 C CA . ASP A 1 86 ? -11.346 6.320 -9.880 1.00 78.00 86 ASP A CA 1
ATOM 704 C C . ASP A 1 86 ? -10.178 6.499 -8.894 1.00 78.00 86 ASP A C 1
ATOM 706 O O . ASP A 1 86 ? -9.558 7.558 -8.844 1.00 78.00 86 ASP A O 1
ATOM 710 N N . THR A 1 87 ? -9.822 5.467 -8.118 1.00 85.25 87 THR A N 1
ATOM 711 C CA . THR A 1 87 ? -8.764 5.585 -7.102 1.00 85.25 87 THR A CA 1
ATOM 712 C C . THR A 1 87 ? -7.515 4.794 -7.474 1.00 85.25 87 THR A C 1
ATOM 714 O O . THR A 1 87 ? -7.531 3.562 -7.549 1.00 85.25 87 THR A O 1
ATOM 717 N N . ARG A 1 88 ? -6.399 5.514 -7.638 1.00 90.75 88 ARG A N 1
ATOM 718 C CA . ARG A 1 88 ? -5.083 4.951 -7.945 1.00 90.75 88 ARG A CA 1
ATOM 719 C C . ARG A 1 88 ? -3.982 5.685 -7.185 1.00 90.75 88 ARG A C 1
ATOM 721 O O . ARG A 1 88 ? -3.879 6.905 -7.264 1.00 90.75 88 ARG A O 1
ATOM 728 N N . TYR A 1 89 ? -3.115 4.929 -6.522 1.00 92.06 89 TYR A N 1
ATOM 729 C CA . TYR A 1 89 ? -1.932 5.437 -5.831 1.00 92.06 89 TYR A CA 1
ATOM 730 C C . TYR A 1 89 ? -0.679 4.869 -6.493 1.00 92.06 89 TYR A C 1
ATOM 732 O O . TYR A 1 89 ? -0.577 3.665 -6.713 1.00 92.06 89 TYR A O 1
ATOM 740 N N . ARG A 1 90 ? 0.296 5.722 -6.810 1.00 92.00 90 ARG A N 1
ATOM 741 C CA . ARG A 1 90 ? 1.571 5.298 -7.401 1.00 92.00 90 ARG A CA 1
ATOM 742 C C . ARG A 1 90 ? 2.727 5.855 -6.590 1.00 92.00 90 ARG A C 1
AT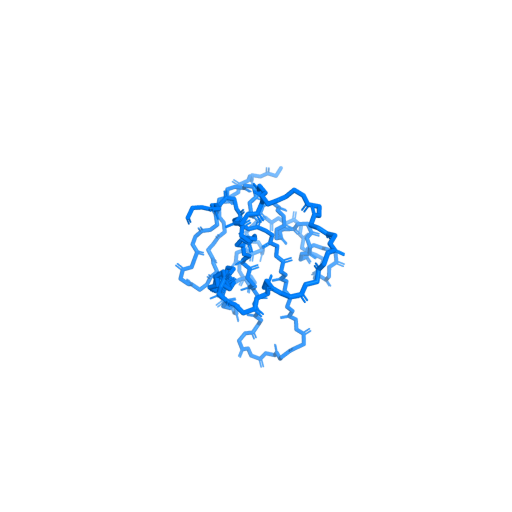OM 744 O O . ARG A 1 90 ? 2.827 7.063 -6.393 1.00 92.00 90 ARG A O 1
ATOM 751 N N . PHE A 1 91 ? 3.642 4.985 -6.185 1.00 88.94 91 PHE A N 1
ATOM 752 C CA . PHE A 1 91 ? 4.833 5.368 -5.432 1.00 88.94 91 PHE A CA 1
ATOM 753 C C . PHE A 1 91 ? 6.051 4.562 -5.883 1.00 88.94 91 PHE A C 1
ATOM 755 O O . PHE A 1 91 ? 5.941 3.495 -6.484 1.00 88.94 91 PHE A O 1
ATOM 762 N N . LYS A 1 92 ? 7.246 5.111 -5.643 1.00 89.00 92 LYS A N 1
ATOM 763 C CA . LYS A 1 92 ? 8.505 4.425 -5.966 1.00 89.00 92 LYS A CA 1
ATOM 764 C C . LYS A 1 92 ? 8.648 3.194 -5.081 1.00 89.00 92 LYS A C 1
ATOM 766 O O . LYS A 1 92 ? 8.481 3.327 -3.864 1.00 89.00 92 LYS A O 1
ATOM 771 N N . SER A 1 93 ? 9.007 2.057 -5.672 1.00 86.31 93 SER A N 1
ATOM 772 C CA . SER A 1 93 ? 9.336 0.876 -4.879 1.00 86.31 93 SER A CA 1
ATOM 773 C C . SER A 1 93 ? 10.623 1.112 -4.089 1.00 86.31 93 SER A C 1
ATOM 775 O O . SER A 1 93 ? 11.532 1.808 -4.543 1.00 86.31 93 SER A O 1
ATOM 777 N N . SER A 1 94 ? 10.716 0.548 -2.896 1.00 85.00 94 SER A N 1
ATOM 778 C CA . SER A 1 94 ? 11.968 0.463 -2.146 1.00 85.00 94 SER A CA 1
ATOM 779 C C . SER A 1 94 ? 12.939 -0.514 -2.809 1.00 85.00 94 SER A C 1
ATOM 781 O O . SER A 1 94 ? 14.149 -0.327 -2.716 1.00 85.00 94 SER A O 1
ATOM 783 N N . ASN A 1 95 ? 12.416 -1.520 -3.518 1.00 80.44 95 ASN A N 1
ATOM 784 C CA . ASN A 1 95 ? 13.213 -2.425 -4.326 1.00 80.44 95 ASN A CA 1
ATOM 785 C C . ASN A 1 95 ? 13.384 -1.828 -5.733 1.00 80.44 95 ASN A C 1
ATOM 787 O O . ASN A 1 95 ? 12.411 -1.657 -6.462 1.00 80.44 95 ASN A O 1
ATOM 791 N N . GLN A 1 96 ? 14.611 -1.448 -6.083 1.00 74.94 96 GLN A N 1
ATOM 792 C CA . GLN A 1 96 ? 14.968 -0.916 -7.406 1.00 74.94 96 GLN A CA 1
ATOM 793 C C . GLN A 1 96 ? 15.808 -1.912 -8.220 1.00 74.94 96 GLN A C 1
ATOM 795 O O . GLN A 1 96 ? 16.324 -1.543 -9.273 1.00 74.94 96 GLN A O 1
ATOM 800 N N . GLU A 1 97 ? 15.954 -3.141 -7.718 1.00 61.28 97 GLU A N 1
ATOM 801 C CA . GLU A 1 97 ? 16.637 -4.256 -8.380 1.00 61.28 97 GLU A CA 1
ATOM 802 C C . GLU A 1 97 ? 15.663 -5.117 -9.198 1.00 61.28 97 GLU A C 1
ATOM 804 O O . GLU A 1 97 ? 14.440 -5.146 -8.883 1.00 61.28 97 GLU A O 1
#

pLDDT: mean 80.22, std 18.83, range [38.28, 96.38]

Secondary structure (DSSP, 8-state):
------EETTEEPPHHHHHHHHHHHHHHH---SHHHHHHHHTTEEEEEE------TTS--SSS----S----PPPEEEEEESS-TT-EEEEE-S---

Sequence (97 aa):
MEKKQITVGYVELTQDESDRLFEEVRKDKDIENYNELQGLMDDYDSVIIEPEARPLEEILEGEDTPNAREQGGTRYIEVFNKLEEDTRYRFKSSNQE